Protein AF-A0A951CZ03-F1 (afdb_monomer)

Radius of gyration: 17.92 Å; Cα contacts (8 Å, |Δi|>4): 186; chains: 1; bounding box: 52×30×58 Å

Mean predicted aligned error: 9.37 Å

Solvent-accessible surface area (backbone atoms only — not comparable to full-atom values): 7721 Å² total; per-residue (Å²): 98,74,47,80,46,80,48,63,33,36,54,93,85,54,59,80,46,51,87,94,44,62,60,64,67,48,69,82,46,75,46,79,56,98,93,43,75,33,45,22,27,47,33,42,54,58,64,95,82,64,48,76,66,60,47,69,68,44,91,83,42,58,80,90,39,66,60,43,80,23,31,22,63,71,36,46,53,51,49,43,42,72,76,54,33,76,44,79,43,77,56,77,66,65,69,85,69,83,46,81,90,41,46,76,75,56,30,62,46,37,34,45,35,30,31,79,78,78,76,80,75,80,86,78,76,134

pLDDT: mean 77.49, std 15.74, range [42.09, 96.88]

Structure (mmCIF, N/CA/C/O backbone):
data_AF-A0A951CZ03-F1
#
_entry.id   AF-A0A951CZ03-F1
#
loop_
_atom_site.group_PDB
_atom_site.id
_atom_site.type_symbol
_atom_site.label_atom_id
_atom_site.label_alt_id
_atom_site.label_comp_id
_atom_site.label_asym_id
_atom_site.label_entity_id
_atom_site.label_seq_id
_atom_site.pdbx_PDB_ins_code
_atom_site.Cartn_x
_atom_site.Cartn_y
_atom_site.Cartn_z
_atom_site.occupancy
_atom_site.B_iso_or_equiv
_atom_site.auth_seq_id
_atom_site.auth_comp_id
_atom_site.auth_asym_id
_atom_site.auth_atom_id
_atom_site.pdbx_PDB_model_num
ATOM 1 N N . GLY A 1 1 ? -10.254 -7.466 16.801 1.00 84.38 1 GLY A N 1
ATOM 2 C CA . GLY A 1 1 ? -9.441 -8.258 15.859 1.00 84.38 1 GLY A CA 1
ATOM 3 C C . GLY A 1 1 ? -8.174 -7.496 15.550 1.00 84.38 1 GLY A C 1
ATOM 4 O O . GLY A 1 1 ? -8.143 -6.297 15.820 1.00 84.38 1 GLY A O 1
ATOM 5 N N . PHE A 1 2 ? -7.160 -8.174 15.025 1.00 90.12 2 PHE A N 1
ATOM 6 C CA . PHE A 1 2 ? -5.947 -7.538 14.520 1.00 90.12 2 PHE A CA 1
ATOM 7 C C . PHE A 1 2 ? -5.702 -7.966 13.070 1.00 90.12 2 PHE A C 1
ATOM 9 O O . PHE A 1 2 ? -6.211 -9.001 12.646 1.00 90.12 2 PHE A O 1
ATOM 16 N N . LEU A 1 3 ? -4.970 -7.139 12.335 1.00 91.25 3 LEU A N 1
ATOM 17 C CA . LEU A 1 3 ? -4.486 -7.372 10.983 1.00 91.25 3 LEU A CA 1
ATOM 18 C C . LEU A 1 3 ? -2.975 -7.153 11.012 1.00 91.25 3 LEU A C 1
ATOM 20 O O . LEU A 1 3 ? -2.517 -6.140 11.538 1.00 91.25 3 LEU A O 1
ATOM 24 N N . VAL A 1 4 ? -2.225 -8.100 10.462 1.00 90.94 4 VAL A N 1
ATOM 25 C CA . VAL A 1 4 ? -0.832 -7.880 10.077 1.00 90.94 4 VAL A CA 1
ATOM 26 C C . VAL A 1 4 ? -0.856 -7.609 8.581 1.00 90.94 4 VAL A C 1
ATOM 28 O O . VAL A 1 4 ? -1.364 -8.435 7.827 1.00 90.94 4 VAL A O 1
ATOM 31 N N . LEU A 1 5 ? -0.403 -6.427 8.180 1.00 89.19 5 LEU A N 1
ATOM 32 C CA . LEU A 1 5 ? -0.434 -5.964 6.801 1.00 89.19 5 LEU A CA 1
ATOM 33 C C . LEU A 1 5 ? 0.993 -5.720 6.328 1.00 89.19 5 LEU A C 1
ATOM 35 O O . LEU A 1 5 ? 1.614 -4.749 6.746 1.00 89.19 5 LEU A O 1
ATOM 39 N N . ASP A 1 6 ? 1.472 -6.602 5.463 1.00 86.31 6 ASP A N 1
ATOM 40 C CA . ASP A 1 6 ? 2.706 -6.447 4.702 1.00 86.31 6 ASP A CA 1
ATOM 41 C C . ASP A 1 6 ? 2.325 -5.971 3.295 1.00 86.31 6 ASP A C 1
ATOM 43 O O . ASP A 1 6 ? 1.629 -6.686 2.574 1.00 86.31 6 ASP A O 1
ATOM 47 N N . THR A 1 7 ? 2.656 -4.726 2.955 1.00 85.50 7 THR A N 1
ATOM 48 C CA . THR A 1 7 ? 2.204 -4.082 1.713 1.00 85.50 7 THR A CA 1
ATOM 49 C C . THR A 1 7 ? 3.203 -3.043 1.226 1.00 85.50 7 THR A C 1
ATOM 51 O O . THR A 1 7 ? 4.127 -2.657 1.938 1.00 85.50 7 THR A O 1
ATOM 54 N N . LEU A 1 8 ? 2.979 -2.545 0.016 1.00 85.19 8 LEU A N 1
ATOM 55 C CA . LEU A 1 8 ? 3.715 -1.431 -0.567 1.00 85.19 8 LEU A CA 1
ATOM 56 C C . LEU A 1 8 ? 2.890 -0.136 -0.489 1.00 85.19 8 LEU A C 1
ATOM 58 O O . LEU A 1 8 ? 1.654 -0.170 -0.494 1.00 85.19 8 LEU A O 1
ATOM 62 N N . VAL A 1 9 ? 3.581 0.999 -0.386 1.00 87.56 9 VAL A N 1
ATOM 63 C CA . VAL A 1 9 ? 3.019 2.354 -0.433 1.00 87.56 9 VAL A CA 1
ATOM 64 C C . VAL A 1 9 ? 3.644 3.144 -1.576 1.00 87.56 9 VAL A C 1
ATOM 66 O O . VAL A 1 9 ? 4.815 2.980 -1.913 1.00 87.56 9 VAL A O 1
ATOM 69 N N . ALA A 1 10 ? 2.860 4.037 -2.173 1.00 87.38 10 ALA A N 1
ATOM 70 C CA . ALA A 1 10 ? 3.362 4.957 -3.179 1.00 87.38 10 ALA A CA 1
ATOM 71 C C . ALA A 1 10 ? 4.218 6.042 -2.519 1.00 87.38 10 ALA A C 1
ATOM 73 O O . ALA A 1 10 ? 3.741 6.797 -1.666 1.00 87.38 10 ALA A O 1
ATOM 74 N N . LEU A 1 11 ? 5.463 6.152 -2.967 1.00 80.44 11 LEU A N 1
ATOM 75 C CA . LEU A 1 11 ? 6.361 7.242 -2.606 1.00 80.44 11 LEU A CA 1
ATOM 76 C C . LEU A 1 11 ? 6.077 8.475 -3.481 1.00 80.44 11 LEU A C 1
ATOM 78 O O . LEU A 1 11 ? 5.683 8.355 -4.651 1.00 80.44 11 LEU A O 1
ATOM 82 N N . GLU A 1 12 ? 6.242 9.671 -2.908 1.00 75.44 12 GLU A N 1
ATOM 83 C CA . GLU A 1 12 ? 6.102 10.924 -3.664 1.00 75.44 12 GLU A CA 1
ATOM 84 C C . GLU A 1 12 ? 7.191 11.007 -4.738 1.00 75.44 12 GLU A C 1
ATOM 86 O O . GLU A 1 12 ? 6.865 11.044 -5.929 1.00 75.44 12 GLU A O 1
ATOM 91 N N . ASP A 1 13 ? 8.443 10.859 -4.301 1.00 69.62 13 ASP A N 1
ATOM 92 C CA . ASP A 1 13 ? 9.645 10.730 -5.122 1.00 69.62 13 ASP A CA 1
ATOM 93 C C . ASP A 1 13 ? 10.117 9.268 -5.091 1.00 69.62 13 ASP A C 1
ATOM 95 O O . ASP A 1 13 ? 11.077 8.909 -4.412 1.00 69.62 13 ASP A O 1
ATOM 99 N N . GLY A 1 14 ? 9.357 8.386 -5.744 1.00 60.16 14 GLY A N 1
ATOM 100 C CA . GLY A 1 14 ? 9.695 6.963 -5.795 1.00 60.16 14 GLY A CA 1
ATOM 101 C C . GLY A 1 14 ? 10.969 6.698 -6.598 1.00 60.16 14 GLY A C 1
ATOM 102 O O . GLY A 1 14 ? 11.252 7.434 -7.551 1.00 60.16 14 GLY A O 1
ATOM 103 N N . PRO A 1 15 ? 11.733 5.650 -6.255 1.00 56.34 15 PRO A N 1
ATOM 104 C CA . PRO A 1 15 ? 12.832 5.224 -7.100 1.00 56.34 15 PRO A CA 1
ATOM 105 C C . PRO A 1 15 ? 12.278 4.769 -8.458 1.00 56.34 15 PRO A C 1
ATOM 107 O O . PRO A 1 15 ? 11.153 4.279 -8.563 1.00 56.34 15 PRO A O 1
ATOM 110 N N . GLN A 1 16 ? 13.068 4.940 -9.519 1.00 57.59 16 GLN A N 1
ATOM 111 C CA . GLN A 1 16 ? 12.701 4.437 -10.852 1.00 57.59 16 GLN A CA 1
ATOM 112 C C . GLN A 1 16 ? 12.656 2.898 -10.897 1.00 57.59 16 GLN A C 1
ATOM 114 O O . GLN A 1 16 ? 12.078 2.330 -11.819 1.00 57.59 16 GLN A O 1
ATOM 119 N N . THR A 1 17 ? 13.262 2.246 -9.903 1.00 56.81 17 THR A N 1
ATOM 120 C CA . THR A 1 17 ? 13.428 0.799 -9.773 1.00 56.81 17 THR A CA 1
ATOM 121 C C . THR A 1 17 ? 13.179 0.372 -8.331 1.00 56.81 17 THR A C 1
ATOM 123 O O . THR A 1 17 ? 13.628 1.054 -7.413 1.00 56.81 17 THR A O 1
ATOM 126 N N . ILE A 1 18 ? 12.510 -0.760 -8.147 1.00 59.16 18 ILE A N 1
ATOM 127 C CA . ILE A 1 18 ? 12.359 -1.469 -6.880 1.00 59.16 18 ILE A CA 1
ATOM 128 C C . ILE A 1 18 ? 13.188 -2.754 -6.984 1.00 59.16 18 ILE A C 1
ATOM 130 O O . ILE A 1 18 ? 12.823 -3.665 -7.733 1.00 59.16 18 ILE A O 1
ATOM 134 N N . GLY A 1 19 ? 14.353 -2.820 -6.338 1.00 63.38 19 GLY A N 1
ATOM 135 C CA . GLY A 1 19 ? 15.375 -3.820 -6.671 1.00 63.38 19 GLY A CA 1
ATOM 136 C C . GLY A 1 19 ? 15.800 -3.754 -8.152 1.00 63.38 19 GLY A C 1
ATOM 137 O O . GLY A 1 19 ? 16.262 -2.717 -8.622 1.00 63.38 19 GLY A O 1
ATOM 138 N N . GLU A 1 20 ? 15.641 -4.854 -8.902 1.00 59.38 20 GLU A N 1
ATOM 139 C CA . GLU A 1 20 ? 15.902 -4.921 -10.360 1.00 59.38 20 GLU A CA 1
ATOM 140 C C . GLU A 1 20 ? 14.672 -4.575 -11.222 1.00 59.38 20 GLU A C 1
ATOM 142 O O . GLU A 1 20 ? 14.756 -4.518 -12.448 1.00 59.38 20 GLU A O 1
ATOM 147 N N . TRP A 1 21 ? 13.517 -4.348 -10.598 1.00 59.41 21 TRP A N 1
ATOM 148 C CA . TRP A 1 21 ? 12.240 -4.193 -11.283 1.00 59.41 21 TRP A CA 1
ATOM 149 C C . TRP A 1 21 ? 11.889 -2.718 -11.484 1.00 59.41 21 TRP A C 1
ATOM 151 O O . TRP A 1 21 ? 11.846 -1.956 -10.525 1.00 59.41 21 TRP A O 1
ATOM 161 N N . ALA A 1 22 ? 11.599 -2.299 -12.717 1.00 64.19 22 ALA A N 1
ATOM 162 C CA . ALA A 1 22 ? 11.177 -0.932 -13.045 1.00 64.19 22 ALA A CA 1
ATOM 163 C C . ALA A 1 22 ? 9.696 -0.915 -13.470 1.00 64.19 22 ALA A C 1
ATOM 165 O O . ALA A 1 22 ? 9.406 -0.912 -14.671 1.00 64.19 22 ALA A O 1
ATOM 166 N N . PRO A 1 23 ? 8.737 -0.953 -12.525 1.00 64.31 23 PRO A N 1
ATOM 167 C CA . PRO A 1 23 ? 7.328 -0.996 -12.881 1.00 64.31 23 PRO A CA 1
ATOM 168 C C . PRO A 1 23 ? 6.907 0.259 -13.640 1.00 64.31 23 PRO A C 1
ATOM 170 O O . PRO A 1 23 ? 7.326 1.375 -13.333 1.00 64.31 23 PRO A O 1
ATOM 173 N N . GLU A 1 24 ? 6.003 0.088 -14.602 1.00 66.69 24 GLU A N 1
ATOM 174 C CA . GLU A 1 24 ? 5.344 1.215 -15.255 1.00 66.69 24 GLU A CA 1
ATOM 175 C C . GLU A 1 24 ? 4.466 1.942 -14.222 1.00 66.69 24 GLU A C 1
ATOM 177 O O . GLU A 1 24 ? 3.404 1.456 -13.822 1.00 66.69 24 GLU A O 1
ATOM 182 N N . LEU A 1 25 ? 4.953 3.090 -13.745 1.00 70.69 25 LEU A N 1
ATOM 183 C CA . LEU A 1 25 ? 4.294 3.899 -12.725 1.00 70.69 25 LEU A CA 1
ATOM 184 C C . LEU A 1 25 ? 3.286 4.849 -13.358 1.00 70.69 25 LEU A C 1
ATOM 186 O O . LEU A 1 25 ? 3.645 5.686 -14.190 1.00 70.69 25 LEU A O 1
ATOM 190 N N . SER A 1 26 ? 2.044 4.834 -12.873 1.00 74.50 26 SER A N 1
ATOM 191 C CA . SER A 1 26 ? 1.161 5.971 -13.123 1.00 74.50 26 SER A CA 1
ATOM 192 C C . SER A 1 26 ? 1.661 7.219 -12.385 1.00 74.50 26 SER A C 1
ATOM 194 O O . SER A 1 26 ? 2.334 7.154 -11.346 1.00 74.50 26 SER A O 1
ATOM 196 N N . GLY A 1 27 ? 1.237 8.389 -12.864 1.00 82.69 27 GLY A N 1
ATOM 197 C CA . GLY A 1 27 ? 1.261 9.602 -12.050 1.00 82.69 27 GLY A CA 1
ATOM 198 C C . GLY A 1 27 ? 0.486 9.406 -10.742 1.00 82.69 27 GLY A C 1
ATOM 199 O O . GLY A 1 27 ? -0.404 8.553 -10.648 1.00 82.69 27 GLY A O 1
ATOM 200 N N . MET A 1 28 ? 0.839 10.192 -9.725 1.00 89.38 28 MET A N 1
ATOM 201 C CA . MET A 1 28 ? 0.092 10.240 -8.471 1.00 89.38 28 MET A CA 1
ATOM 202 C C . MET A 1 28 ? -1.345 10.707 -8.745 1.00 89.38 28 MET A C 1
ATOM 204 O O . MET A 1 28 ? -1.550 11.727 -9.398 1.00 89.38 28 MET A O 1
ATOM 208 N N . GLN A 1 29 ? -2.329 9.975 -8.234 1.00 93.31 29 GLN A N 1
ATOM 209 C CA . GLN A 1 29 ? -3.755 10.209 -8.469 1.00 93.31 29 GLN A CA 1
ATOM 210 C C . GLN A 1 29 ? -4.591 9.858 -7.231 1.00 93.31 29 GLN A C 1
ATOM 212 O O . GLN A 1 29 ? -4.052 9.450 -6.200 1.00 93.31 29 GLN A O 1
ATOM 217 N N . THR A 1 30 ? -5.908 10.057 -7.304 1.00 95.50 30 THR A N 1
ATOM 218 C CA . THR A 1 30 ? -6.844 9.770 -6.210 1.00 95.50 30 THR A CA 1
ATOM 219 C C . THR A 1 30 ? -7.764 8.600 -6.545 1.00 95.50 30 THR A C 1
ATOM 221 O O . THR A 1 30 ? -8.287 8.493 -7.652 1.00 95.50 30 THR A O 1
ATOM 224 N N . PHE A 1 31 ? -7.993 7.734 -5.559 1.00 94.75 31 PHE A N 1
ATOM 225 C CA . PHE A 1 31 ? -8.852 6.559 -5.664 1.00 94.75 31 PHE A CA 1
ATOM 226 C C . PHE A 1 31 ? -10.047 6.691 -4.716 1.00 94.75 31 PHE A C 1
ATOM 228 O O . PHE A 1 31 ? -9.847 6.913 -3.516 1.00 94.75 31 PHE A O 1
ATOM 235 N N . PRO A 1 32 ? -11.288 6.560 -5.212 1.00 96.12 32 PRO A N 1
ATOM 236 C CA . PRO A 1 32 ? -12.473 6.680 -4.378 1.00 96.12 32 PRO A CA 1
ATOM 237 C C . PRO A 1 32 ? -12.756 5.382 -3.609 1.00 96.12 32 PRO A C 1
ATOM 239 O O . PRO A 1 32 ? -12.773 4.293 -4.181 1.00 96.12 32 PRO A O 1
ATOM 242 N N . PHE A 1 33 ? -13.071 5.491 -2.318 1.00 94.88 33 PHE A N 1
ATOM 243 C CA . PHE A 1 33 ? -13.590 4.379 -1.522 1.00 94.88 33 PHE A CA 1
ATOM 244 C C . PHE A 1 33 ? -14.518 4.880 -0.409 1.00 94.88 33 PHE A C 1
ATOM 246 O O . PHE A 1 33 ? -14.160 5.749 0.379 1.00 94.88 33 PHE A O 1
ATOM 253 N N . ARG A 1 34 ? -15.739 4.326 -0.337 1.00 93.62 34 ARG A N 1
ATOM 254 C CA . ARG A 1 34 ? -16.758 4.646 0.692 1.00 93.62 34 ARG A CA 1
ATOM 255 C C . ARG A 1 34 ? -17.000 6.152 0.927 1.00 93.62 34 ARG A C 1
ATOM 257 O O . ARG A 1 34 ? -17.232 6.570 2.062 1.00 93.62 34 ARG A O 1
ATOM 264 N N . GLY A 1 35 ? -16.994 6.940 -0.149 1.00 92.88 35 GLY A N 1
ATOM 265 C CA . GLY A 1 35 ? -17.250 8.386 -0.116 1.00 92.88 35 GLY A CA 1
ATOM 266 C C . GLY A 1 35 ? -16.032 9.251 0.224 1.00 92.88 35 GLY A C 1
ATOM 267 O O . GLY A 1 35 ? -16.162 10.468 0.275 1.00 92.88 35 GLY A O 1
ATOM 268 N N . GLU A 1 36 ? -14.861 8.649 0.422 1.00 95.50 36 GLU A N 1
ATOM 269 C CA . GLU A 1 36 ? -13.585 9.342 0.608 1.00 95.50 36 GLU A CA 1
ATOM 270 C C . GLU A 1 36 ? -12.666 9.107 -0.594 1.00 95.50 36 GLU A C 1
ATOM 272 O O . GLU A 1 36 ? -12.899 8.211 -1.408 1.00 95.50 36 GLU A O 1
ATOM 277 N N . SER A 1 37 ? -11.636 9.942 -0.724 1.00 96.56 37 SER A N 1
ATOM 278 C CA . SER A 1 37 ? -10.623 9.840 -1.776 1.00 96.56 37 SER A CA 1
ATOM 279 C C . SER A 1 37 ? -9.246 9.660 -1.155 1.00 96.56 37 SER A C 1
ATOM 281 O O . SER A 1 37 ? -8.868 10.406 -0.255 1.00 96.56 37 SER A O 1
ATOM 283 N N . TYR A 1 38 ? -8.495 8.690 -1.667 1.00 96.88 38 TYR A N 1
ATOM 284 C CA . TYR A 1 38 ? -7.192 8.291 -1.144 1.00 96.88 38 TYR A CA 1
ATOM 285 C C . TYR A 1 38 ? -6.125 8.475 -2.219 1.00 96.88 38 TYR A C 1
ATOM 287 O O . TYR A 1 38 ? -6.304 8.037 -3.353 1.00 96.88 38 TYR A O 1
ATOM 295 N N . ARG A 1 39 ? -5.026 9.153 -1.886 1.00 96.06 39 ARG A N 1
ATOM 296 C CA . ARG A 1 39 ? -3.936 9.441 -2.828 1.00 96.06 39 ARG A CA 1
ATOM 297 C C . ARG A 1 39 ? -3.043 8.207 -3.013 1.00 96.06 39 ARG A C 1
ATOM 299 O O . ARG A 1 39 ? -2.771 7.508 -2.042 1.00 96.06 39 ARG A O 1
ATOM 306 N N . GLY A 1 40 ? -2.582 7.945 -4.234 1.00 93.00 40 GLY A N 1
ATOM 307 C CA . GLY A 1 40 ? -1.712 6.810 -4.553 1.00 93.00 40 GLY A CA 1
ATOM 308 C C . GLY A 1 40 ? -1.300 6.743 -6.024 1.00 93.00 40 GLY A C 1
ATOM 309 O O . GLY A 1 40 ? -1.540 7.677 -6.790 1.00 93.00 40 GLY A O 1
ATOM 310 N N . ARG A 1 41 ? -0.740 5.609 -6.445 1.00 90.44 41 ARG A N 1
ATOM 311 C CA . ARG A 1 41 ? -0.391 5.307 -7.844 1.00 90.44 41 ARG A CA 1
ATOM 312 C C . ARG A 1 41 ? -0.900 3.916 -8.238 1.00 90.44 41 ARG A C 1
ATOM 314 O O . ARG A 1 41 ? -1.112 3.060 -7.380 1.00 90.44 41 ARG A O 1
ATOM 321 N N . LEU A 1 42 ? -1.102 3.714 -9.538 1.00 88.31 42 LEU A N 1
ATOM 322 C CA . LEU A 1 42 ? -1.266 2.390 -10.133 1.00 88.31 42 LEU A CA 1
ATOM 323 C C . LEU A 1 42 ? 0.106 1.874 -10.559 1.00 88.31 42 LEU A C 1
ATOM 325 O O . LEU A 1 42 ? 0.859 2.590 -11.221 1.00 88.31 42 LEU A O 1
ATOM 329 N N . TYR A 1 43 ? 0.382 0.633 -10.189 1.00 84.19 43 TYR A N 1
ATOM 330 C CA . TYR A 1 43 ? 1.564 -0.123 -10.566 1.00 84.19 43 TYR A CA 1
ATOM 331 C C . TYR A 1 43 ? 1.118 -1.288 -11.425 1.00 84.19 43 TYR A C 1
ATOM 333 O O . TYR A 1 43 ? 0.136 -1.956 -11.095 1.00 84.19 43 TYR A O 1
ATOM 341 N N . ARG A 1 44 ? 1.836 -1.544 -12.514 1.00 81.38 44 ARG A N 1
ATOM 342 C CA . ARG A 1 44 ? 1.716 -2.822 -13.204 1.00 81.38 44 ARG A CA 1
ATOM 343 C C . ARG A 1 44 ? 2.443 -3.879 -12.387 1.00 81.38 44 ARG A C 1
ATOM 345 O O . ARG A 1 44 ? 3.578 -3.652 -12.005 1.00 81.38 44 ARG A O 1
ATOM 352 N N . GLU A 1 45 ? 1.778 -4.993 -12.122 1.00 79.56 45 GLU A N 1
ATOM 353 C CA . GLU A 1 45 ? 2.282 -6.085 -11.277 1.00 79.56 45 GLU A CA 1
ATOM 354 C C . GLU A 1 45 ? 3.252 -7.016 -12.012 1.00 79.56 45 GLU A C 1
ATOM 356 O O . GLU A 1 45 ? 4.059 -7.706 -11.396 1.00 79.56 45 GLU A O 1
ATOM 361 N N . TYR A 1 46 ? 3.168 -7.025 -13.340 1.00 80.50 46 TYR A N 1
ATOM 362 C CA . TYR A 1 46 ? 3.914 -7.920 -14.214 1.00 80.50 46 TYR A CA 1
ATOM 363 C C . TYR A 1 46 ? 4.409 -7.175 -15.445 1.00 80.50 46 TYR A C 1
ATOM 365 O O . TYR A 1 46 ? 3.775 -6.219 -15.894 1.00 80.50 46 TYR A O 1
ATOM 373 N N . GLU A 1 47 ? 5.505 -7.630 -16.041 1.00 75.38 47 GLU A N 1
ATOM 374 C CA . GLU A 1 47 ? 5.921 -7.106 -17.337 1.00 75.38 47 GLU A CA 1
ATOM 375 C C . GLU A 1 47 ? 4.903 -7.440 -18.438 1.00 75.38 47 GLU A C 1
ATOM 377 O O . GLU A 1 47 ? 4.079 -8.357 -18.336 1.00 75.38 47 GLU A O 1
ATOM 382 N N . ALA A 1 48 ? 4.926 -6.657 -19.518 1.00 73.19 48 ALA A N 1
ATOM 383 C CA . ALA A 1 48 ? 4.068 -6.920 -20.662 1.00 73.19 48 ALA A CA 1
ATOM 384 C C . ALA A 1 48 ? 4.450 -8.265 -21.302 1.00 73.19 48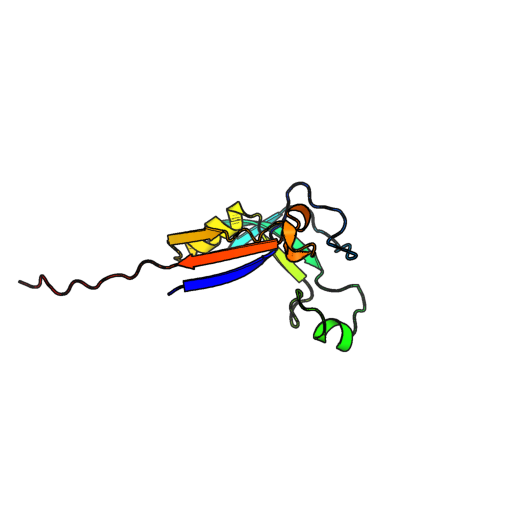 ALA A C 1
ATOM 386 O O . ALA A 1 48 ? 5.519 -8.396 -21.887 1.00 73.19 48 ALA A O 1
ATOM 387 N N . GLY A 1 49 ? 3.544 -9.242 -21.224 1.00 74.69 49 GLY A N 1
ATOM 388 C CA . GLY A 1 49 ? 3.766 -10.584 -21.766 1.00 74.69 49 GLY A CA 1
ATOM 389 C C . GLY A 1 49 ? 4.232 -11.625 -20.747 1.00 74.69 49 GLY A C 1
ATOM 390 O O . GLY A 1 49 ? 4.501 -12.748 -21.167 1.00 74.69 49 GLY A O 1
ATOM 391 N N . ALA A 1 50 ? 4.274 -11.289 -19.451 1.00 81.69 50 ALA A N 1
ATOM 392 C CA . ALA A 1 50 ? 4.562 -12.248 -18.387 1.00 81.69 50 ALA A CA 1
ATOM 393 C C . ALA A 1 50 ? 3.650 -13.481 -18.477 1.00 81.69 50 ALA A C 1
ATOM 395 O O . ALA A 1 50 ? 2.419 -13.369 -18.584 1.00 81.69 50 ALA A O 1
ATOM 396 N N . ASP A 1 51 ? 4.257 -14.663 -18.441 1.00 83.19 51 ASP A N 1
ATOM 397 C CA . ASP A 1 51 ? 3.540 -15.924 -18.583 1.00 83.19 51 ASP A CA 1
ATOM 398 C C . ASP A 1 51 ? 2.952 -16.418 -17.247 1.00 83.19 51 ASP A C 1
ATOM 400 O O . ASP A 1 51 ? 3.165 -15.855 -16.171 1.00 83.19 51 ASP A O 1
ATOM 404 N N . ALA A 1 52 ? 2.157 -17.489 -17.299 1.00 82.56 52 ALA A N 1
ATOM 405 C CA . ALA A 1 52 ? 1.512 -18.032 -16.104 1.00 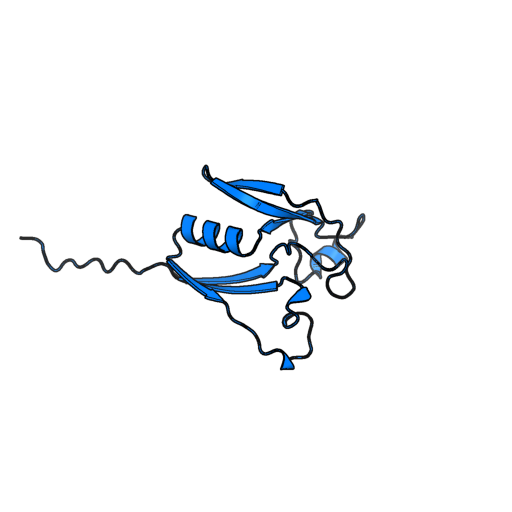82.56 52 ALA A CA 1
ATOM 406 C C . ALA A 1 52 ? 2.513 -18.538 -15.049 1.00 82.56 52 ALA A C 1
ATOM 408 O O . ALA A 1 52 ? 2.179 -18.579 -13.865 1.00 82.56 52 ALA A O 1
ATOM 409 N N . VAL A 1 53 ? 3.717 -18.935 -15.468 1.00 83.81 53 VAL A N 1
ATOM 410 C CA . VAL A 1 53 ? 4.760 -19.452 -14.583 1.00 83.81 53 VAL A CA 1
ATOM 411 C C . VAL A 1 53 ? 5.386 -18.290 -13.820 1.00 83.81 53 VAL A C 1
ATOM 413 O O . VAL A 1 53 ? 5.423 -18.321 -12.593 1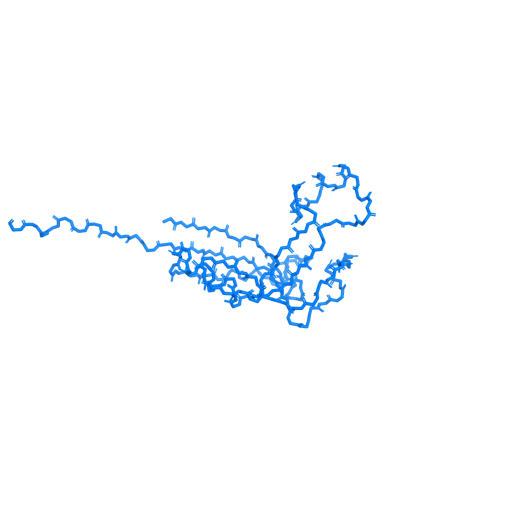.00 83.81 53 VAL A O 1
ATOM 416 N N . GLU A 1 54 ? 5.778 -17.227 -14.517 1.00 79.31 54 GLU A N 1
ATOM 417 C CA . GLU A 1 54 ? 6.294 -15.994 -13.919 1.00 79.31 54 GLU A CA 1
ATOM 418 C C . GLU A 1 54 ? 5.303 -15.405 -12.904 1.00 79.31 54 GLU A C 1
ATOM 420 O O . GLU A 1 54 ? 5.654 -15.116 -11.756 1.00 79.31 54 GLU A O 1
ATOM 425 N N . ARG A 1 55 ? 4.017 -15.345 -13.274 1.00 82.00 55 ARG A N 1
ATOM 426 C CA . ARG A 1 55 ? 2.953 -14.868 -12.378 1.00 82.00 55 ARG A CA 1
ATOM 427 C C . ARG A 1 55 ? 2.771 -15.727 -11.129 1.00 82.00 55 ARG A C 1
ATOM 429 O O . ARG A 1 55 ? 2.359 -15.204 -10.093 1.00 82.00 55 ARG A O 1
ATOM 436 N N . ALA A 1 56 ? 3.039 -17.029 -11.217 1.00 80.50 56 ALA A N 1
ATOM 437 C CA . ALA A 1 56 ? 2.923 -17.956 -10.094 1.00 80.50 56 ALA A CA 1
ATOM 438 C C . ALA A 1 56 ? 4.095 -17.846 -9.106 1.00 80.50 56 ALA A C 1
ATOM 440 O O . ALA A 1 56 ? 3.919 -18.164 -7.931 1.00 80.50 56 ALA A O 1
ATOM 441 N N . PHE A 1 57 ? 5.265 -17.388 -9.560 1.00 77.50 57 PHE A N 1
ATOM 442 C CA . PHE A 1 57 ? 6.462 -17.258 -8.724 1.00 77.50 57 PHE A CA 1
ATOM 443 C C . PHE A 1 57 ? 6.687 -15.857 -8.153 1.00 77.50 57 PHE A C 1
ATOM 445 O O . PHE A 1 57 ? 7.538 -15.697 -7.275 1.00 77.50 57 PHE A O 1
ATOM 452 N N . SER A 1 58 ? 5.928 -14.849 -8.591 1.00 71.19 58 SER A N 1
ATOM 453 C CA . SER A 1 58 ? 6.004 -13.529 -7.969 1.00 71.19 58 SER A CA 1
ATOM 454 C C . SER A 1 58 ? 5.523 -13.581 -6.517 1.00 71.19 58 SER A C 1
ATOM 456 O O . SER A 1 58 ? 4.400 -13.986 -6.223 1.00 71.19 58 SER A O 1
ATOM 458 N N . THR A 1 59 ? 6.399 -13.172 -5.599 1.00 69.06 59 THR A N 1
ATOM 459 C CA . THR A 1 59 ? 6.140 -13.196 -4.148 1.00 69.06 59 THR A CA 1
ATOM 460 C C . THR A 1 59 ? 5.422 -11.946 -3.645 1.00 69.06 59 THR A C 1
ATOM 462 O O . THR A 1 59 ? 4.938 -11.928 -2.513 1.00 69.06 59 THR A O 1
ATOM 465 N N . THR A 1 60 ? 5.357 -10.906 -4.474 1.00 66.38 60 THR A N 1
ATOM 466 C CA . THR A 1 60 ? 4.835 -9.579 -4.124 1.00 66.38 60 THR A CA 1
ATOM 467 C C . THR A 1 60 ? 3.659 -9.145 -4.983 1.00 66.38 60 THR A C 1
ATOM 469 O O . THR A 1 60 ? 2.903 -8.281 -4.546 1.00 66.38 60 THR A O 1
ATOM 472 N N . ALA A 1 61 ? 3.487 -9.740 -6.165 1.00 75.38 61 ALA A N 1
ATOM 473 C CA . ALA A 1 61 ? 2.419 -9.387 -7.085 1.00 75.38 61 ALA A CA 1
ATOM 474 C C . ALA A 1 61 ? 1.143 -10.195 -6.844 1.00 75.38 61 ALA A C 1
ATOM 476 O O . ALA A 1 61 ? 1.161 -11.375 -6.480 1.00 75.38 61 ALA A O 1
ATOM 477 N N . SER A 1 62 ? 0.002 -9.576 -7.128 1.00 76.94 62 SER A N 1
ATOM 478 C CA . SER A 1 62 ? -1.277 -10.274 -7.126 1.00 76.94 62 SER A CA 1
ATOM 479 C C . SER A 1 62 ? -1.401 -11.282 -8.274 1.00 76.94 62 SER A C 1
ATOM 481 O O . SER A 1 62 ? -1.497 -10.892 -9.432 1.00 76.94 62 SER A O 1
ATOM 483 N N . HIS A 1 63 ? -1.589 -12.572 -7.969 1.00 78.31 63 HIS A N 1
ATOM 484 C CA . HIS A 1 63 ? -1.846 -13.595 -9.000 1.00 78.31 63 HIS A CA 1
ATOM 485 C C . HIS A 1 63 ? -3.041 -13.289 -9.919 1.00 78.31 63 HIS A C 1
ATOM 487 O O . HIS A 1 63 ? -3.072 -13.745 -11.060 1.00 78.31 63 HIS A O 1
ATOM 493 N N . ALA A 1 64 ? -4.039 -12.555 -9.419 1.00 78.12 64 ALA A N 1
ATOM 494 C CA . ALA A 1 64 ? -5.295 -12.307 -10.122 1.00 78.12 64 ALA A CA 1
ATOM 495 C C . ALA A 1 64 ? -5.373 -10.928 -10.791 1.00 78.12 64 ALA A C 1
ATOM 497 O O . ALA A 1 64 ? -6.243 -10.728 -11.635 1.00 78.12 64 ALA A O 1
ATOM 498 N N . ASN A 1 65 ? -4.509 -9.980 -10.415 1.00 80.88 65 ASN A N 1
ATOM 499 C CA . ASN A 1 65 ? -4.576 -8.610 -10.915 1.00 80.88 65 ASN A CA 1
ATOM 500 C C . ASN A 1 65 ? -3.297 -8.254 -11.665 1.00 80.88 65 ASN A C 1
ATOM 502 O O . ASN A 1 65 ? -2.200 -8.497 -11.182 1.00 80.88 65 ASN A O 1
ATOM 506 N N . ASP A 1 66 ? -3.448 -7.634 -12.833 1.00 82.50 66 ASP A N 1
ATOM 507 C CA . ASP A 1 66 ? -2.310 -7.102 -13.595 1.00 82.50 66 ASP A CA 1
ATOM 508 C C . ASP A 1 66 ? -1.864 -5.728 -13.080 1.00 82.50 66 ASP A C 1
ATOM 510 O O . ASP A 1 66 ? -0.778 -5.254 -13.412 1.00 82.50 66 ASP A O 1
ATOM 514 N N . LEU A 1 67 ? -2.718 -5.078 -12.285 1.00 85.19 67 LEU A N 1
ATOM 515 C CA . LEU A 1 67 ? -2.495 -3.760 -11.714 1.00 85.19 67 LEU A CA 1
ATOM 516 C C . LEU A 1 67 ? -2.742 -3.784 -10.208 1.00 85.19 67 LEU A C 1
ATOM 518 O O . LEU A 1 67 ? -3.733 -4.355 -9.746 1.00 85.19 67 LEU A O 1
ATOM 522 N N . SER A 1 68 ? -1.907 -3.059 -9.474 1.00 86.81 68 SER A N 1
ATOM 523 C CA . SER A 1 68 ? -2.065 -2.819 -8.047 1.00 86.81 68 SER A CA 1
ATOM 524 C C . SER A 1 68 ? -2.117 -1.336 -7.730 1.00 86.81 68 SER A C 1
ATOM 526 O O . SER A 1 68 ? -1.369 -0.524 -8.272 1.00 86.81 68 SER A O 1
ATOM 528 N N . VAL A 1 69 ? -3.026 -0.977 -6.827 1.00 90.31 69 VAL A N 1
ATOM 529 C CA . VAL A 1 69 ? -3.107 0.374 -6.273 1.00 90.31 69 VAL A CA 1
ATOM 530 C C . VAL A 1 69 ? -2.244 0.418 -5.029 1.00 90.31 69 VAL A C 1
ATOM 532 O O . VAL A 1 69 ? -2.554 -0.254 -4.046 1.00 90.31 69 VAL A O 1
ATOM 535 N N . TRP A 1 70 ? -1.199 1.239 -5.045 1.00 89.69 70 TRP A N 1
ATOM 536 C CA . TRP A 1 70 ? -0.452 1.542 -3.830 1.00 89.69 70 TRP A CA 1
ATOM 537 C C . TRP A 1 70 ? -0.808 2.952 -3.391 1.00 89.69 70 TRP A C 1
ATOM 539 O O . TRP A 1 70 ? -0.633 3.926 -4.125 1.00 89.69 70 TRP A O 1
ATOM 549 N N . LEU A 1 71 ? -1.361 3.057 -2.189 1.00 93.44 71 LEU A N 1
ATOM 550 C CA . LEU A 1 71 ? -1.700 4.338 -1.583 1.00 93.44 71 LEU A CA 1
ATOM 551 C C . LEU A 1 71 ? -0.447 4.985 -1.000 1.00 93.44 71 LEU A C 1
ATOM 553 O O . LEU A 1 71 ? 0.495 4.284 -0.639 1.00 93.44 71 LEU A O 1
ATOM 557 N N . THR A 1 72 ? -0.439 6.310 -0.862 1.00 91.50 72 THR A N 1
ATOM 558 C CA . THR A 1 72 ? 0.551 6.950 0.012 1.00 91.50 72 THR A CA 1
ATOM 559 C C . THR A 1 72 ? 0.371 6.435 1.440 1.00 91.50 72 THR A C 1
ATOM 561 O O . THR A 1 72 ? -0.724 6.005 1.818 1.00 91.50 72 THR A O 1
ATOM 564 N N . GLU A 1 73 ? 1.428 6.481 2.251 1.00 90.88 73 GLU A N 1
ATOM 565 C CA . GLU A 1 73 ? 1.374 5.954 3.621 1.00 90.88 73 GLU A CA 1
ATOM 566 C C . GLU A 1 73 ? 0.232 6.593 4.439 1.00 90.88 73 GLU A C 1
ATOM 568 O O . GLU A 1 73 ? -0.593 5.883 5.016 1.00 90.88 73 GLU A O 1
ATOM 573 N N . ASP A 1 74 ? 0.089 7.920 4.380 1.00 92.19 74 ASP A N 1
ATOM 574 C CA . ASP A 1 74 ? -0.990 8.656 5.056 1.00 92.19 74 ASP A CA 1
ATOM 575 C C . ASP A 1 74 ? -2.391 8.238 4.588 1.00 92.19 74 ASP A C 1
ATOM 577 O O . ASP A 1 74 ? -3.332 8.122 5.385 1.00 92.19 74 ASP A O 1
ATOM 581 N N . ALA A 1 75 ? -2.548 7.995 3.285 1.00 95.56 75 ALA A N 1
ATOM 582 C CA . ALA A 1 75 ? -3.810 7.557 2.709 1.00 95.56 75 ALA A CA 1
ATOM 583 C C . ALA A 1 75 ? -4.145 6.115 3.126 1.00 95.56 75 ALA A C 1
ATOM 585 O O . ALA A 1 75 ? -5.301 5.830 3.442 1.00 95.56 75 ALA A O 1
ATOM 586 N N . LEU A 1 76 ? -3.148 5.226 3.210 1.00 94.56 76 LEU A N 1
ATOM 587 C CA . LEU A 1 76 ? -3.313 3.871 3.739 1.00 94.56 76 LEU A CA 1
ATOM 588 C C . LEU A 1 76 ? -3.731 3.890 5.216 1.00 94.56 76 LEU A C 1
ATOM 590 O O . LEU A 1 76 ? -4.679 3.200 5.595 1.00 94.56 76 LEU A O 1
ATOM 594 N N . VAL A 1 77 ? -3.073 4.702 6.048 1.00 93.69 77 VAL A N 1
ATOM 595 C CA . VAL A 1 77 ? -3.424 4.854 7.471 1.00 93.69 77 VAL A CA 1
ATOM 596 C C . VAL A 1 77 ? -4.854 5.377 7.620 1.00 93.69 77 VAL A C 1
ATOM 598 O O . VAL A 1 77 ? -5.636 4.830 8.403 1.00 93.69 77 VAL A O 1
ATOM 601 N N . SER A 1 78 ? -5.227 6.379 6.821 1.00 95.00 78 SER A N 1
ATOM 602 C CA . SER A 1 78 ? -6.582 6.940 6.810 1.00 95.00 78 SER A CA 1
ATOM 603 C C . SER A 1 78 ? -7.625 5.897 6.404 1.00 95.00 78 SER A C 1
ATOM 605 O O . SER A 1 78 ? -8.661 5.764 7.057 1.00 95.00 78 SER A O 1
ATOM 607 N N . LEU A 1 79 ? -7.336 5.095 5.376 1.00 95.38 79 LEU A N 1
ATOM 608 C CA . LEU A 1 79 ? -8.203 4.005 4.936 1.00 95.38 79 LEU A CA 1
ATOM 609 C C . LEU A 1 79 ? -8.370 2.938 6.029 1.00 95.38 79 LEU A C 1
ATOM 611 O O . LEU A 1 79 ? -9.487 2.484 6.290 1.00 95.38 79 LEU A O 1
ATOM 615 N N . LEU A 1 80 ? -7.281 2.548 6.698 1.00 94.19 80 LEU A N 1
ATOM 616 C CA . LEU A 1 80 ? -7.312 1.574 7.793 1.00 94.19 80 LEU A CA 1
ATOM 617 C C . LEU A 1 80 ? -8.150 2.081 8.976 1.00 94.19 80 LEU A C 1
ATOM 619 O O . LEU A 1 80 ? -8.975 1.332 9.514 1.00 94.19 80 LEU A O 1
ATOM 623 N N . ALA A 1 81 ? -8.017 3.363 9.321 1.00 92.88 81 ALA A N 1
ATOM 624 C CA . ALA A 1 81 ? -8.881 4.017 10.297 1.00 92.88 81 ALA A CA 1
ATOM 625 C C . ALA A 1 81 ? -10.351 3.988 9.856 1.00 92.88 81 ALA A C 1
ATOM 627 O O . ALA A 1 81 ? -11.237 3.595 10.623 1.00 92.88 81 ALA A O 1
ATOM 628 N N . ARG A 1 82 ? -10.615 4.293 8.581 1.00 93.94 82 ARG A N 1
ATOM 629 C CA . ARG A 1 82 ? -11.964 4.310 8.010 1.00 93.94 82 ARG A CA 1
ATOM 630 C C . ARG A 1 82 ? -12.660 2.950 8.046 1.00 93.94 82 ARG A C 1
ATOM 632 O O . ARG A 1 82 ? -13.877 2.888 8.243 1.00 93.94 82 ARG A O 1
ATOM 639 N N . VAL A 1 83 ? -11.917 1.853 7.887 1.00 93.44 83 VAL A N 1
ATOM 640 C CA . VAL A 1 83 ? -12.449 0.480 8.004 1.00 93.44 83 VAL A CA 1
ATOM 641 C C . VAL A 1 83 ? -12.468 -0.048 9.447 1.00 93.44 83 VAL A C 1
ATOM 643 O O . VAL A 1 83 ? -12.829 -1.209 9.677 1.00 93.44 83 VAL A O 1
ATOM 646 N N . GLY A 1 84 ? -12.142 0.798 10.429 1.00 93.44 84 GLY A N 1
ATOM 647 C CA . GLY A 1 84 ? -12.365 0.562 11.855 1.00 93.44 84 GLY A CA 1
ATOM 648 C C . GLY A 1 84 ? -11.167 0.020 12.633 1.00 93.44 84 GLY A C 1
ATOM 649 O O . GLY A 1 84 ? -11.374 -0.566 13.697 1.00 93.44 84 GLY A O 1
ATOM 650 N N . PHE A 1 85 ? -9.940 0.147 12.120 1.00 94.62 85 PHE A N 1
ATOM 651 C CA . PHE A 1 85 ? -8.734 -0.063 12.927 1.00 94.62 85 PHE A CA 1
ATOM 652 C C . PHE A 1 85 ? -8.389 1.223 13.684 1.00 94.62 85 PHE A C 1
ATOM 654 O O . PHE A 1 85 ? -8.373 2.297 13.107 1.00 94.62 85 PHE A O 1
ATOM 661 N N . GLU A 1 86 ? -8.134 1.128 14.985 1.00 90.31 86 GLU A N 1
ATOM 662 C CA . GLU A 1 86 ? -7.953 2.306 15.855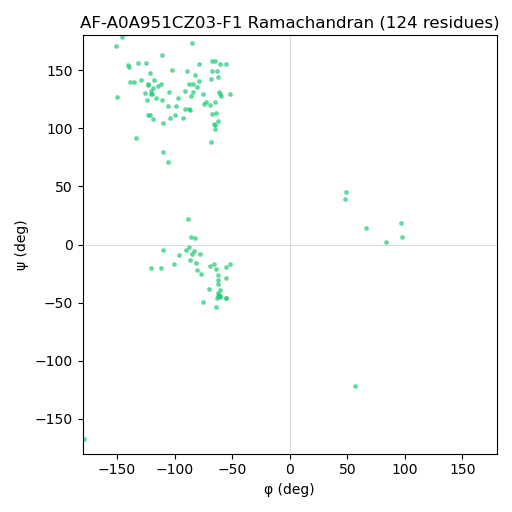 1.00 90.31 86 GLU A CA 1
ATOM 663 C C . GLU A 1 86 ? -6.513 2.453 16.355 1.00 90.31 86 GLU A C 1
ATOM 665 O O . GLU A 1 86 ? -6.109 3.530 16.777 1.00 90.31 86 GLU A O 1
ATOM 670 N N . GLN A 1 87 ? -5.736 1.371 16.331 1.00 88.56 87 GLN A N 1
ATOM 671 C CA . GLN A 1 87 ? -4.323 1.380 16.695 1.00 88.56 87 GLN A CA 1
ATOM 672 C C . GLN A 1 87 ? -3.529 0.821 15.525 1.00 88.56 87 GLN A C 1
ATOM 674 O O . GLN A 1 87 ? -3.804 -0.301 15.094 1.00 88.56 87 GLN A O 1
ATOM 679 N N . LEU A 1 88 ? -2.563 1.5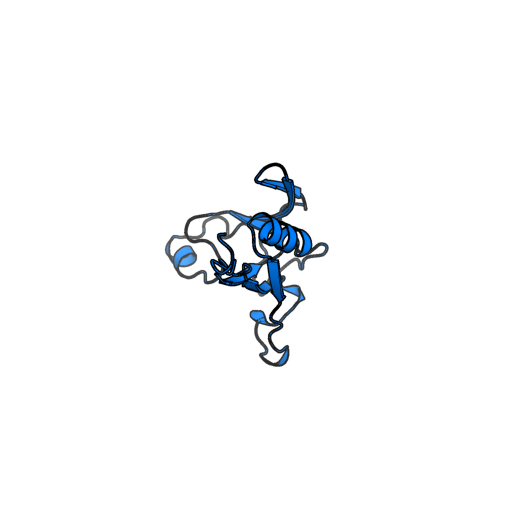88 15.030 1.00 89.56 88 LEU A N 1
ATOM 680 C CA . LEU A 1 88 ? -1.629 1.166 13.997 1.00 89.56 88 LEU A CA 1
ATOM 681 C C . LEU A 1 88 ? -0.212 1.259 14.547 1.00 89.56 88 LEU A C 1
ATOM 683 O O . LEU A 1 88 ? 0.182 2.288 15.087 1.00 89.56 88 LEU A O 1
ATOM 687 N N . GLU A 1 89 ? 0.542 0.181 14.397 1.00 88.50 89 GLU A N 1
ATOM 688 C CA . GLU A 1 89 ? 1.945 0.110 14.783 1.00 88.50 89 GLU A CA 1
ATOM 689 C C . GLU A 1 89 ? 2.757 -0.275 13.548 1.00 88.50 89 GLU A C 1
ATOM 691 O O . GLU A 1 89 ? 2.617 -1.392 13.039 1.00 88.50 89 GLU A O 1
ATOM 696 N N . LYS A 1 90 ? 3.569 0.658 13.040 1.00 86.38 90 LYS A N 1
ATOM 697 C CA . LYS A 1 90 ? 4.512 0.378 11.954 1.00 86.38 90 LYS A CA 1
ATOM 698 C C . LYS A 1 90 ? 5.671 -0.426 12.523 1.00 86.38 90 LYS A C 1
ATOM 700 O O . LYS A 1 90 ? 6.359 0.036 13.430 1.00 86.38 90 LYS A O 1
ATOM 705 N N . GLN A 1 91 ? 5.883 -1.616 11.990 1.00 82.06 91 GLN A N 1
ATOM 706 C CA . GLN A 1 91 ? 7.035 -2.433 12.326 1.00 82.06 91 GLN A CA 1
ATOM 707 C C . GLN A 1 91 ? 8.188 -2.013 11.417 1.00 82.06 91 GLN A C 1
ATOM 709 O O . GLN A 1 91 ? 8.112 -2.143 10.197 1.00 82.06 91 GLN A O 1
ATOM 714 N N . VAL A 1 92 ? 9.247 -1.475 12.016 1.00 64.44 92 VAL A N 1
ATOM 715 C CA . VAL A 1 92 ? 10.493 -1.173 11.308 1.00 64.44 92 VAL A CA 1
ATOM 716 C C . VAL A 1 92 ? 11.400 -2.386 11.468 1.00 64.44 92 VAL A C 1
ATOM 718 O O . VAL A 1 92 ? 11.883 -2.654 12.568 1.00 64.44 92 VAL A O 1
ATOM 721 N N . PHE A 1 93 ? 11.613 -3.144 10.391 1.00 54.69 93 PHE A N 1
ATOM 722 C CA . PHE A 1 93 ? 12.619 -4.204 10.405 1.00 54.69 93 PHE A CA 1
ATOM 723 C C . PHE A 1 93 ? 14.020 -3.585 10.486 1.00 54.69 93 PHE A C 1
ATOM 725 O O . PHE A 1 93 ? 14.260 -2.522 9.905 1.00 54.69 93 PHE A O 1
ATOM 732 N N . PRO A 1 94 ? 14.959 -4.200 11.223 1.00 49.38 94 PRO A N 1
ATOM 733 C CA . PRO A 1 94 ? 16.295 -3.645 11.356 1.00 49.38 94 PRO A CA 1
ATOM 734 C C . PRO A 1 94 ? 16.982 -3.575 9.985 1.00 49.38 94 PRO A C 1
ATOM 736 O O . PRO A 1 94 ? 17.033 -4.56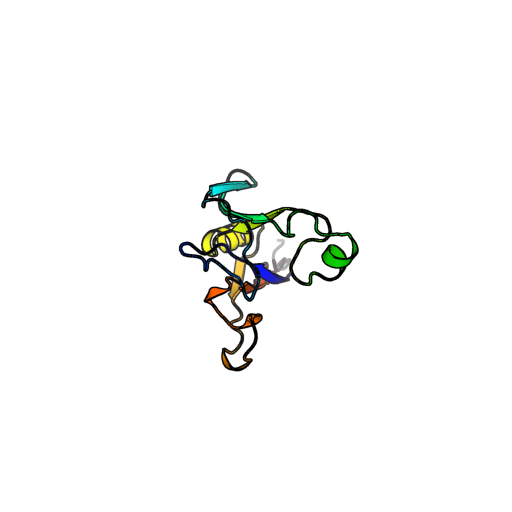6 9.258 1.00 49.38 94 PRO A O 1
ATOM 739 N N . ARG A 1 95 ? 17.565 -2.407 9.676 1.00 49.38 95 ARG A N 1
ATOM 740 C CA . ARG A 1 95 ? 18.370 -2.122 8.466 1.00 49.38 95 ARG A CA 1
ATOM 741 C C . ARG A 1 95 ? 19.508 -3.123 8.220 1.00 49.38 95 ARG A C 1
ATOM 743 O O . ARG A 1 95 ? 20.069 -3.162 7.139 1.00 49.38 95 ARG A O 1
ATOM 750 N N . SER A 1 96 ? 19.881 -3.903 9.232 1.00 44.84 96 SER A N 1
ATOM 751 C CA . SER A 1 96 ? 21.016 -4.828 9.220 1.00 44.84 96 SER A CA 1
ATOM 752 C C . SER A 1 96 ? 20.722 -6.185 8.576 1.00 44.84 96 SER A C 1
ATOM 754 O O . SER A 1 96 ? 21.543 -7.089 8.699 1.00 44.84 96 SER A O 1
ATOM 756 N N . ALA A 1 97 ? 19.541 -6.379 7.988 1.00 53.25 97 ALA A N 1
ATOM 757 C CA . ALA A 1 97 ? 19.194 -7.644 7.351 1.00 53.25 97 ALA A CA 1
ATOM 758 C C . ALA A 1 97 ? 19.705 -7.739 5.895 1.00 53.25 97 ALA A C 1
ATOM 760 O O . ALA A 1 97 ? 19.657 -8.833 5.339 1.00 53.25 97 ALA A O 1
ATOM 761 N N . ASP A 1 98 ? 20.230 -6.641 5.324 1.00 51.19 98 ASP A N 1
ATOM 762 C CA . ASP A 1 98 ? 20.880 -6.576 3.998 1.00 51.19 98 ASP A CA 1
ATOM 763 C C . ASP A 1 98 ? 20.057 -7.250 2.887 1.00 51.19 98 ASP A C 1
ATOM 765 O O . ASP A 1 98 ? 20.52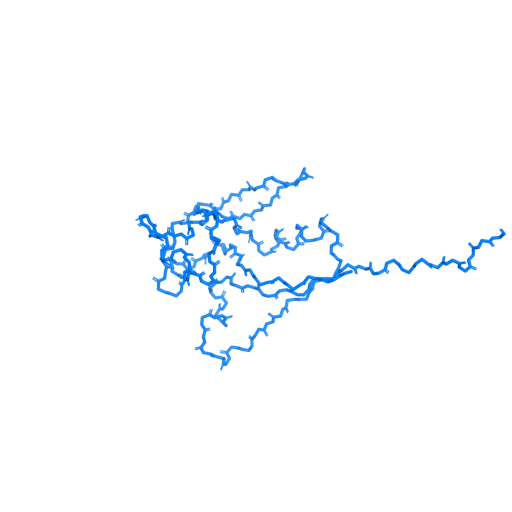0 -8.041 2.069 1.00 51.19 98 ASP A O 1
ATOM 769 N N . ASN A 1 99 ? 18.766 -6.957 2.894 1.00 50.78 99 ASN A N 1
ATOM 770 C CA . ASN A 1 99 ? 17.789 -7.483 1.956 1.00 50.78 99 ASN A CA 1
ATOM 771 C C . ASN A 1 99 ? 16.800 -6.395 1.572 1.00 50.78 99 ASN A C 1
ATOM 773 O O . ASN A 1 99 ? 16.518 -5.462 2.327 1.00 50.78 99 ASN A O 1
ATOM 777 N N . TRP A 1 100 ? 16.237 -6.573 0.383 1.00 52.00 100 TRP A N 1
ATOM 778 C CA . TRP A 1 100 ? 15.311 -5.645 -0.256 1.00 52.00 100 TRP A CA 1
ATOM 779 C C . TRP A 1 100 ? 14.081 -5.289 0.606 1.00 52.00 100 TRP A C 1
ATOM 781 O O . TRP A 1 100 ? 13.466 -4.255 0.394 1.00 52.00 100 TRP A O 1
ATOM 791 N N . TRP A 1 101 ? 13.731 -6.084 1.630 1.00 47.94 101 TRP A N 1
ATOM 792 C CA . TRP A 1 101 ? 12.637 -5.769 2.562 1.00 47.94 101 TRP A CA 1
ATOM 793 C C . TRP A 1 101 ? 12.984 -4.717 3.634 1.00 47.94 101 TRP A C 1
ATOM 795 O O . TRP A 1 101 ? 12.111 -4.322 4.405 1.00 47.94 101 TRP A O 1
ATOM 805 N N . SER A 1 102 ? 14.252 -4.308 3.743 1.00 47.47 102 SER A N 1
ATOM 806 C CA . SER A 1 102 ? 14.752 -3.399 4.790 1.00 47.47 102 SER A CA 1
ATOM 807 C C . SER A 1 102 ? 15.129 -2.007 4.276 1.00 47.47 102 SER A C 1
ATOM 809 O O . SER A 1 102 ? 15.440 -1.126 5.084 1.00 47.47 102 SER A O 1
ATOM 811 N N . ASP A 1 103 ? 15.068 -1.798 2.959 1.00 61.34 103 ASP A N 1
ATOM 812 C CA . ASP A 1 103 ? 15.386 -0.524 2.327 1.00 61.34 103 ASP A CA 1
ATOM 813 C C . ASP A 1 103 ? 14.138 0.388 2.285 1.00 61.34 103 ASP A C 1
ATOM 815 O O . ASP A 1 103 ? 13.137 0.055 1.648 1.00 61.34 103 ASP A O 1
ATOM 819 N N . PRO A 1 104 ? 14.154 1.553 2.965 1.00 58.69 104 PRO A N 1
ATOM 820 C CA . PRO A 1 104 ? 13.035 2.495 2.959 1.00 58.69 104 PRO A CA 1
ATOM 821 C C . PRO A 1 104 ? 12.730 3.096 1.582 1.00 58.69 104 PRO A C 1
ATOM 823 O O . PRO A 1 104 ? 11.623 3.599 1.384 1.00 58.69 104 PRO A O 1
ATOM 826 N N . SER A 1 105 ? 13.691 3.081 0.654 1.00 62.16 105 SER A N 1
ATOM 827 C CA . SER A 1 105 ? 13.492 3.568 -0.714 1.00 62.16 105 SER A CA 1
ATOM 828 C C . SER A 1 105 ? 12.551 2.671 -1.521 1.00 62.16 105 SER A C 1
ATOM 830 O O . SER A 1 105 ? 11.932 3.140 -2.466 1.00 62.16 105 SER A O 1
ATOM 832 N N . GLU A 1 106 ? 12.340 1.431 -1.080 1.00 68.94 106 GLU A N 1
ATOM 833 C CA . GLU A 1 106 ? 11.514 0.430 -1.762 1.00 68.94 106 GLU A CA 1
ATOM 834 C C . GLU A 1 106 ? 10.012 0.566 -1.448 1.00 68.94 106 GLU A C 1
ATOM 836 O O . GLU A 1 106 ? 9.176 -0.151 -1.996 1.00 68.94 106 GLU A O 1
ATOM 841 N N . GLY A 1 107 ? 9.631 1.473 -0.539 1.00 76.69 107 GLY A N 1
ATOM 842 C CA . GLY A 1 107 ? 8.225 1.768 -0.242 1.00 76.69 107 GLY A CA 1
ATOM 843 C C . GLY A 1 107 ? 7.443 0.620 0.413 1.00 76.69 107 GLY A C 1
ATOM 844 O O . GLY A 1 107 ? 6.217 0.679 0.470 1.00 76.69 107 GLY A O 1
ATOM 845 N N . ARG A 1 108 ? 8.098 -0.428 0.926 1.00 80.44 108 ARG A N 1
ATOM 846 C CA . ARG A 1 108 ? 7.434 -1.528 1.647 1.00 80.44 108 ARG A CA 1
ATOM 847 C C . ARG A 1 108 ? 7.216 -1.179 3.117 1.00 80.44 108 ARG A C 1
ATOM 849 O O . ARG A 1 108 ? 8.088 -0.625 3.783 1.00 80.44 108 ARG A O 1
ATOM 856 N N . VAL A 1 109 ? 6.049 -1.526 3.648 1.00 82.31 109 VAL A N 1
ATOM 857 C CA . VAL A 1 109 ? 5.661 -1.263 5.036 1.00 82.31 109 VAL A CA 1
ATOM 858 C C . VAL A 1 109 ? 5.006 -2.489 5.659 1.00 82.31 109 VAL A C 1
ATOM 860 O O . VAL A 1 109 ? 4.178 -3.159 5.043 1.00 82.31 109 VAL A O 1
ATOM 863 N N . LEU A 1 110 ? 5.343 -2.746 6.924 1.00 86.62 110 LEU A N 1
ATOM 864 C CA . LEU A 1 110 ? 4.655 -3.721 7.760 1.00 86.62 110 LEU A CA 1
ATOM 865 C C . LEU A 1 110 ? 3.879 -2.991 8.855 1.00 86.62 110 LEU A C 1
ATOM 867 O O . LEU A 1 110 ? 4.458 -2.258 9.657 1.00 86.62 110 LEU A O 1
ATOM 871 N N . TYR A 1 111 ? 2.576 -3.236 8.932 1.00 89.44 111 TYR A N 1
ATOM 872 C CA . TYR A 1 111 ? 1.719 -2.722 9.994 1.00 89.44 111 TYR A CA 1
ATOM 873 C C . TYR A 1 111 ? 1.093 -3.833 10.817 1.00 89.44 111 TYR A C 1
ATOM 875 O O . TYR A 1 111 ? 0.598 -4.828 10.292 1.00 89.44 111 TYR A O 1
ATOM 883 N N . VAL A 1 112 ? 1.000 -3.592 12.121 1.00 91.69 112 VAL A N 1
ATOM 884 C CA . VAL A 1 112 ? 0.063 -4.285 13.003 1.00 91.69 112 VAL A CA 1
ATOM 885 C C . VAL A 1 112 ? -1.083 -3.326 13.308 1.00 91.69 112 VAL A C 1
ATOM 887 O O . VAL A 1 112 ? -0.914 -2.347 14.033 1.00 91.69 112 VAL A O 1
ATOM 890 N N . ALA A 1 113 ? -2.261 -3.602 12.755 1.00 93.00 113 ALA A N 1
ATOM 891 C CA . ALA A 1 113 ? -3.466 -2.807 12.958 1.00 93.00 113 ALA A CA 1
ATOM 892 C C . ALA A 1 113 ? -4.433 -3.530 13.907 1.00 93.00 113 ALA A C 1
ATOM 894 O O . ALA A 1 113 ? -4.738 -4.710 13.728 1.00 93.00 113 ALA A O 1
ATOM 895 N N . ARG A 1 114 ? -4.956 -2.846 14.929 1.00 93.62 114 ARG A N 1
ATOM 896 C CA . ARG A 1 114 ? -5.871 -3.425 15.928 1.00 93.62 114 ARG A CA 1
ATOM 897 C C . ARG A 1 114 ? -7.184 -2.656 15.976 1.00 93.62 114 ARG A C 1
ATOM 899 O O . ARG A 1 114 ? -7.216 -1.428 15.985 1.00 93.62 114 ARG A O 1
ATOM 906 N N . ARG A 1 115 ? -8.290 -3.398 16.050 1.00 91.88 115 ARG A N 1
ATOM 907 C CA . ARG A 1 115 ? -9.606 -2.847 16.403 1.00 91.88 115 ARG A CA 1
ATOM 908 C C . ARG A 1 115 ? -9.762 -2.854 17.916 1.00 91.88 115 ARG A C 1
ATOM 910 O O . ARG A 1 115 ? -9.457 -3.875 18.544 1.00 91.88 115 ARG A O 1
ATOM 917 N N . ARG A 1 116 ? -10.313 -1.788 18.495 1.00 79.31 116 ARG A N 1
ATOM 918 C CA . ARG A 1 116 ? -10.634 -1.760 19.923 1.00 79.31 116 ARG A CA 1
ATOM 919 C C . ARG A 1 116 ? -11.630 -2.872 20.241 1.00 79.31 116 ARG A C 1
ATOM 921 O O . ARG A 1 116 ? -12.666 -3.021 19.591 1.00 79.31 116 ARG A O 1
ATOM 928 N N . ARG A 1 117 ? -11.313 -3.702 21.239 1.00 66.31 117 ARG A N 1
ATOM 929 C CA . ARG A 1 117 ? -12.304 -4.624 21.800 1.00 66.31 117 ARG A CA 1
ATOM 930 C C . ARG A 1 117 ? -13.347 -3.762 22.504 1.00 66.31 117 ARG A C 1
ATOM 932 O O . ARG A 1 117 ? -13.037 -3.125 23.507 1.00 66.31 117 ARG A O 1
ATOM 939 N N . ARG A 1 118 ? -14.576 -3.729 21.982 1.00 59.62 118 ARG A N 1
ATOM 940 C CA . ARG A 1 118 ? -15.720 -3.275 22.774 1.00 59.62 118 ARG A CA 1
ATOM 941 C C . ARG A 1 118 ? -15.880 -4.292 23.899 1.00 59.62 118 ARG A C 1
ATOM 943 O O . ARG A 1 118 ? -16.397 -5.380 23.669 1.00 59.62 118 ARG A O 1
ATOM 950 N N . PHE A 1 119 ? -15.378 -3.978 25.089 1.00 54.56 119 PHE A N 1
ATO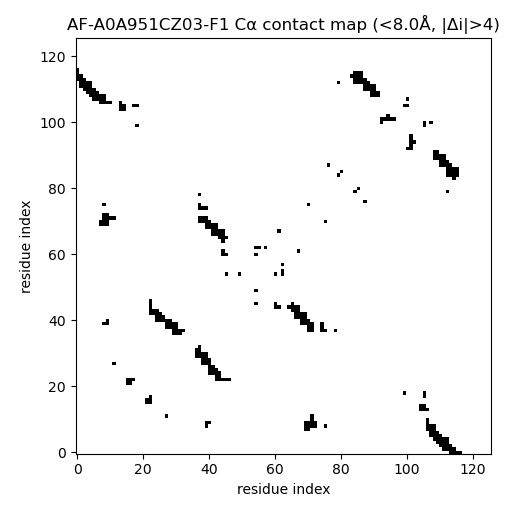M 951 C CA . PHE A 1 119 ? -15.856 -4.651 26.286 1.00 54.56 119 PHE A CA 1
ATOM 952 C C . PHE A 1 119 ? -17.338 -4.298 26.392 1.00 54.56 119 PHE A C 1
ATOM 954 O O . PHE A 1 119 ? -17.689 -3.155 26.677 1.00 54.56 119 PHE A O 1
ATOM 961 N N . ALA A 1 120 ? -18.209 -5.259 26.088 1.00 50.59 120 ALA A N 1
ATOM 962 C CA . ALA A 1 120 ? -19.595 -5.184 26.505 1.00 50.59 120 ALA A CA 1
ATOM 963 C C . ALA A 1 120 ? -19.587 -5.333 28.031 1.00 50.59 120 ALA A C 1
ATOM 965 O O . ALA A 1 120 ? -19.613 -6.439 28.560 1.00 50.59 120 ALA A O 1
ATOM 966 N N . SER A 1 121 ? -19.448 -4.214 28.738 1.00 44.25 121 SER A N 1
ATOM 967 C CA . SER A 1 121 ? -19.781 -4.155 30.153 1.00 44.25 121 SER A CA 1
ATOM 968 C C . SER A 1 121 ? -21.288 -4.382 30.256 1.00 44.25 121 SER A C 1
ATOM 970 O O . SER A 1 121 ? -22.074 -3.495 29.936 1.00 44.25 121 SER A O 1
ATOM 972 N N . SER A 1 122 ? -21.700 -5.587 30.646 1.00 49.72 122 SER A N 1
ATOM 973 C CA . SER A 1 122 ? -23.080 -5.875 31.047 1.00 49.72 122 SER A CA 1
ATOM 974 C C . SER A 1 122 ? -23.305 -5.615 32.541 1.00 49.72 122 SER A C 1
ATOM 976 O O . SER A 1 122 ? -24.219 -6.192 33.116 1.00 49.72 122 SER A O 1
ATOM 978 N N . ILE A 1 123 ? -22.471 -4.794 33.192 1.00 51.44 123 ILE A N 1
ATOM 979 C CA . ILE A 1 123 ? -22.510 -4.616 34.656 1.00 51.44 123 ILE A CA 1
ATOM 980 C C . ILE A 1 123 ? -23.500 -3.525 35.107 1.00 51.44 123 ILE A C 1
ATOM 982 O O . ILE A 1 123 ? -23.734 -3.374 36.297 1.00 51.44 123 ILE A O 1
ATOM 986 N N . PHE A 1 124 ? -24.182 -2.837 34.189 1.00 52.25 124 PHE A N 1
ATOM 987 C CA . PHE A 1 124 ? -25.287 -1.945 34.554 1.00 52.25 124 PHE A CA 1
ATOM 988 C C . PHE A 1 124 ? -26.489 -2.186 33.640 1.00 52.25 124 PHE A C 1
ATOM 990 O O . PHE A 1 124 ? -26.594 -1.629 32.547 1.00 52.25 124 PHE A O 1
ATOM 997 N N . ARG A 1 125 ? -27.381 -3.074 34.077 1.00 42.09 125 ARG A N 1
ATOM 998 C CA . ARG A 1 125 ? -28.808 -2.988 33.767 1.00 42.09 125 ARG A CA 1
ATOM 999 C C . ARG A 1 125 ? -29.516 -2.918 35.113 1.00 42.09 125 ARG A C 1
ATOM 1001 O O . ARG A 1 125 ? -29.424 -3.879 35.874 1.00 42.09 125 ARG A O 1
ATOM 1008 N N . ASP A 1 126 ? -30.086 -1.748 35.379 1.00 44.94 126 ASP A N 1
ATOM 1009 C CA . ASP A 1 126 ? -31.011 -1.489 36.484 1.00 44.94 126 ASP A CA 1
ATOM 1010 C C . ASP A 1 126 ? -32.241 -2.408 36.413 1.00 44.94 126 ASP A C 1
ATOM 1012 O O . ASP A 1 126 ? -32.645 -2.772 35.277 1.00 44.94 126 ASP A O 1
#

Nearest PDB structures (foldseek):
  3g5l-assembly1_B  TM=3.612E-01  e=1.440E+00  Listeria monocytogenes serotype 4b str. F2365
  3bxp-assembly1_A  TM=5.204E-01  e=3.147E+00  Lactiplantibacillus plantarum WCFS1
  7mn1-assembly1_A  TM=3.576E-01  e=4.513E+00  Thermus thermophilus
  6jld-assembly2_C  TM=3.809E-01  e=5.090E+00  Homo sapiens
  6jl9-assembly1_A  TM=4.053E-01  e=6.874E+00  Xenopus tropicalis

Sequence (126 aa):
GFLVLDTLVALEDGPQTIGEWAPELSGMQTFPFRGESYRGRLYREYEAGADAVERAFSTTASHANDLSVWLTEDALVSLLARVGFEQLEKQVFPRSADNWWSDPSEGRVLYVARRRRRFASSIFRD

Foldseek 3Di:
DKDKDKAFAADPPADCDLVPHRWPKDDWDWDDDPRDIFIWIKTQQDPDPDDLVNLVPDPHGDSVDRIDTHTHPVRVVVVLVVVAFDDKDKDQDDCPPPDSCNDVSNRITIIITHHDPPPPPPVDDD

Secondary structure (DSSP, 8-state):
-EEEEEEE---TT--S-BTTB---BPPSEEEEETTEEEEEEEEESS-TT--HHHHHH-SSS-TT-SEEEEE-HHHHHHHHHHTT--EEEEE---GGG-STTS-GG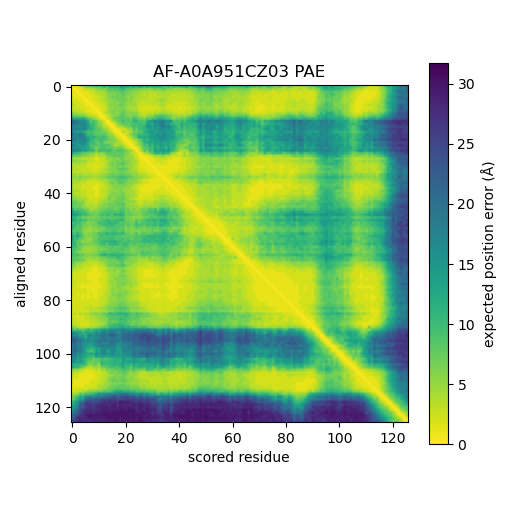G-EEEEEEE------------